Protein AF-A0A7X6ATA9-F1 (afdb_monomer_lite)

Radius of gyration: 23.63 Å; chains: 1; bounding box: 28×74×28 Å

pLDDT: mean 73.2, std 12.61, range [48.38, 90.31]

Foldseek 3Di:
DDDDDDDPPDDDDDDPDDDDPPPCPPVQPDFFWWFQQAPPHNVPTDIDTHRPVCVVVRVVRVIGRDD

Structure (mmCIF, N/CA/C/O backbone):
data_AF-A0A7X6ATA9-F1
#
_entry.id   AF-A0A7X6ATA9-F1
#
loop_
_atom_site.group_PDB
_atom_site.id
_atom_site.type_symbol
_atom_site.label_atom_id
_atom_site.label_alt_id
_atom_site.label_comp_id
_atom_site.label_asym_id
_atom_site.label_entity_id
_atom_site.label_seq_id
_atom_site.pdbx_PDB_ins_code
_atom_site.Cartn_x
_atom_site.Cartn_y
_atom_site.Cartn_z
_atom_site.occupancy
_atom_site.B_iso_or_equiv
_atom_site.auth_seq_id
_atom_site.auth_comp_id
_atom_site.auth_asym_id
_atom_site.auth_atom_id
_atom_site.pdbx_PDB_model_num
ATOM 1 N N . MET A 1 1 ? 7.250 -67.720 -13.486 1.00 59.91 1 MET A N 1
ATOM 2 C CA . MET A 1 1 ? 7.912 -67.487 -12.185 1.00 59.91 1 MET A CA 1
ATOM 3 C C . MET A 1 1 ? 9.346 -67.126 -12.519 1.00 59.91 1 MET A C 1
ATOM 5 O O . MET A 1 1 ? 10.001 -67.945 -13.136 1.00 59.91 1 MET A O 1
ATOM 9 N N . THR A 1 2 ? 9.776 -65.879 -12.388 1.00 59.56 2 THR A N 1
ATOM 10 C CA . THR A 1 2 ? 10.326 -65.354 -11.132 1.00 59.56 2 THR A CA 1
ATOM 11 C C . THR A 1 2 ? 10.161 -63.839 -11.060 1.00 59.56 2 THR A C 1
ATOM 13 O O . THR A 1 2 ? 10.471 -63.123 -12.008 1.00 59.56 2 THR A O 1
ATOM 16 N N . PHE A 1 3 ? 9.665 -63.376 -9.918 1.00 59.72 3 PHE A N 1
ATOM 17 C CA . PHE A 1 3 ? 9.673 -61.979 -9.514 1.00 59.72 3 PHE A CA 1
ATOM 18 C C . PHE A 1 3 ? 11.095 -61.606 -9.074 1.00 59.72 3 PHE A C 1
ATOM 20 O O . PHE A 1 3 ? 11.763 -62.397 -8.408 1.00 59.72 3 PHE A O 1
ATOM 27 N N . THR A 1 4 ? 11.546 -60.411 -9.430 1.00 63.72 4 THR A N 1
ATOM 28 C CA . THR A 1 4 ? 12.614 -59.726 -8.702 1.00 63.72 4 THR A CA 1
ATOM 29 C C . THR A 1 4 ? 12.092 -58.329 -8.440 1.00 63.72 4 THR A C 1
ATOM 31 O O . THR A 1 4 ? 12.086 -57.485 -9.333 1.00 63.72 4 THR A O 1
ATOM 34 N N . ALA A 1 5 ? 11.572 -58.127 -7.231 1.00 64.00 5 ALA A N 1
ATOM 35 C CA . ALA A 1 5 ? 11.469 -56.800 -6.662 1.00 64.00 5 ALA A CA 1
ATOM 36 C C . ALA A 1 5 ? 12.885 -56.280 -6.421 1.00 64.00 5 ALA A C 1
ATOM 38 O O . ALA A 1 5 ? 13.704 -56.958 -5.800 1.00 64.00 5 ALA A O 1
ATOM 39 N N . VAL A 1 6 ? 13.156 -55.085 -6.932 1.00 66.94 6 VAL A N 1
ATOM 40 C CA . VAL A 1 6 ? 14.087 -54.173 -6.282 1.00 66.94 6 VAL A CA 1
ATOM 41 C C . VAL A 1 6 ? 13.209 -53.165 -5.560 1.00 66.94 6 VAL A C 1
ATOM 43 O O . VAL A 1 6 ? 12.435 -52.432 -6.172 1.00 66.94 6 VAL A O 1
ATOM 46 N N . GLU A 1 7 ? 13.237 -53.259 -4.241 1.00 63.53 7 GLU A N 1
ATOM 47 C CA . GLU A 1 7 ? 12.618 -52.311 -3.334 1.00 63.53 7 GLU A CA 1
ATOM 48 C C . GLU A 1 7 ? 13.606 -51.151 -3.228 1.00 63.53 7 GLU A C 1
ATOM 50 O O . GLU A 1 7 ? 14.691 -51.302 -2.667 1.00 63.53 7 GLU A O 1
ATOM 55 N N . ASP A 1 8 ? 13.280 -50.034 -3.872 1.00 64.88 8 ASP A N 1
ATOM 56 C CA . ASP A 1 8 ? 13.997 -48.780 -3.670 1.00 64.88 8 ASP A CA 1
ATOM 57 C C . ASP A 1 8 ? 13.450 -48.137 -2.391 1.00 64.88 8 ASP A C 1
ATOM 59 O O . ASP A 1 8 ? 12.394 -47.501 -2.380 1.00 64.88 8 ASP A O 1
ATOM 63 N N . ASP A 1 9 ? 14.146 -48.410 -1.287 1.00 71.69 9 ASP A N 1
ATOM 64 C CA . ASP A 1 9 ? 14.019 -47.699 -0.020 1.00 71.69 9 ASP A CA 1
ATOM 65 C C . ASP A 1 9 ? 14.654 -46.312 -0.186 1.00 71.69 9 ASP A C 1
ATOM 67 O O . ASP A 1 9 ? 15.870 -46.136 -0.105 1.00 71.69 9 ASP A O 1
ATOM 71 N N . GLY A 1 10 ? 13.812 -45.329 -0.498 1.00 62.31 10 GLY A N 1
ATOM 72 C CA . GLY A 1 10 ? 14.208 -43.940 -0.700 1.00 62.31 10 GLY A CA 1
ATOM 73 C C . GLY A 1 10 ? 13.321 -42.995 0.096 1.00 62.31 10 GLY A C 1
ATOM 74 O O . GLY A 1 10 ? 12.593 -42.193 -0.486 1.00 62.31 10 GLY A O 1
ATOM 75 N N . GLY A 1 11 ? 13.349 -43.111 1.427 1.00 63.59 11 GLY A N 1
ATOM 76 C CA . GLY A 1 11 ? 12.673 -42.191 2.342 1.00 63.59 11 GLY A CA 1
ATOM 77 C C . GLY A 1 11 ? 13.069 -40.739 2.063 1.00 63.59 11 GLY A C 1
ATOM 78 O O . GLY A 1 11 ? 14.185 -40.315 2.362 1.00 63.59 11 GLY A O 1
ATOM 79 N N . ASN A 1 12 ? 12.152 -39.972 1.474 1.00 66.19 12 ASN A N 1
ATOM 80 C CA . ASN A 1 12 ? 12.317 -38.538 1.295 1.00 66.19 12 ASN A CA 1
ATOM 81 C C . ASN A 1 12 ? 11.972 -37.867 2.628 1.00 66.19 12 ASN A C 1
ATOM 83 O O . ASN A 1 12 ? 10.812 -37.841 3.033 1.00 66.19 12 ASN A O 1
ATOM 87 N N . GLY A 1 13 ? 13.008 -37.413 3.333 1.00 63.66 13 GLY A N 1
ATOM 88 C CA . GLY A 1 13 ? 12.876 -36.658 4.568 1.00 63.66 13 GLY A CA 1
ATOM 89 C C . GLY A 1 13 ? 12.105 -35.371 4.318 1.00 63.66 13 GLY A C 1
ATOM 90 O O . GLY A 1 13 ? 12.620 -34.426 3.723 1.00 63.66 13 GLY A O 1
ATOM 91 N N . GLU A 1 14 ? 10.868 -35.337 4.796 1.00 60.41 14 GLU A N 1
ATOM 92 C CA . GLU A 1 14 ? 10.176 -34.091 5.064 1.00 60.41 14 GLU A CA 1
ATOM 93 C C . GLU A 1 14 ? 10.964 -33.345 6.145 1.00 60.41 14 GLU A C 1
ATOM 95 O O . GLU A 1 14 ? 11.029 -33.751 7.304 1.00 60.41 14 GLU A O 1
ATOM 100 N N . GLU A 1 15 ? 11.633 -32.269 5.748 1.00 64.25 15 GLU A N 1
ATOM 101 C CA . GLU A 1 15 ? 12.169 -31.290 6.682 1.00 64.25 15 GLU A CA 1
ATOM 102 C C . GLU A 1 15 ? 11.092 -30.216 6.870 1.00 64.25 15 GLU A C 1
ATOM 104 O O . GLU A 1 15 ? 10.991 -29.306 6.039 1.00 64.25 15 GLU A O 1
ATOM 109 N N . PRO A 1 16 ? 10.249 -30.276 7.920 1.00 66.50 16 PRO A N 1
ATOM 110 C CA . PRO A 1 16 ? 9.358 -29.176 8.233 1.00 66.50 16 PRO A CA 1
ATOM 111 C C . PRO A 1 16 ? 10.200 -28.073 8.867 1.00 66.50 16 PRO A C 1
ATOM 113 O O . PRO A 1 16 ? 10.301 -27.946 10.086 1.00 66.50 16 PRO A O 1
ATOM 116 N N . THR A 1 17 ? 10.840 -27.262 8.033 1.00 64.62 17 THR A N 1
ATOM 117 C CA . THR A 1 17 ? 11.342 -25.974 8.492 1.00 64.62 17 THR A CA 1
ATOM 118 C C . THR A 1 17 ? 10.418 -24.887 7.985 1.00 64.62 17 THR A C 1
ATOM 120 O O . THR A 1 17 ? 10.114 -24.818 6.795 1.00 64.62 17 THR A O 1
ATOM 123 N N . LYS A 1 18 ? 10.040 -24.019 8.933 1.00 61.12 18 LYS A N 1
ATOM 124 C CA . LYS A 1 18 ? 9.279 -22.771 8.790 1.00 61.12 18 LYS A CA 1
ATOM 125 C C . LYS A 1 18 ? 7.772 -22.981 9.003 1.00 61.12 18 LYS A C 1
ATOM 127 O O . LYS A 1 18 ? 7.046 -23.318 8.086 1.00 61.12 18 LYS A O 1
ATOM 132 N N . GLY A 1 19 ? 7.250 -22.869 10.222 1.00 58.22 19 GLY A N 1
ATOM 133 C CA . GLY A 1 19 ? 7.556 -21.848 11.223 1.00 58.22 19 GLY A CA 1
ATOM 134 C C . GLY A 1 19 ? 6.733 -20.606 10.905 1.00 58.22 19 GLY A C 1
ATOM 135 O O . GLY A 1 19 ? 7.141 -19.789 10.079 1.00 58.22 19 GLY A O 1
ATOM 136 N N . GLY A 1 20 ? 5.571 -20.518 11.549 1.00 48.38 20 GLY A N 1
ATOM 137 C CA . GLY A 1 20 ? 4.637 -19.413 11.418 1.00 48.38 20 GLY A CA 1
ATOM 138 C C . GLY A 1 20 ? 3.226 -19.795 11.846 1.00 48.38 20 GLY A C 1
ATOM 139 O O . GLY A 1 20 ? 2.307 -19.655 11.048 1.00 48.38 20 GLY A O 1
ATOM 140 N N . ASP A 1 21 ? 3.048 -20.241 13.092 1.00 52.47 21 ASP A N 1
ATOM 141 C CA . ASP A 1 21 ? 1.772 -20.124 13.809 1.00 52.47 21 ASP A CA 1
ATOM 142 C C . ASP A 1 21 ? 1.500 -18.630 14.035 1.00 52.47 21 ASP A C 1
ATOM 144 O O . ASP A 1 21 ? 1.658 -18.075 15.123 1.00 52.47 21 ASP A O 1
ATOM 148 N N . GLY A 1 22 ? 1.206 -17.931 12.941 1.00 52.25 22 GLY A N 1
ATOM 149 C CA . GLY A 1 22 ? 0.666 -16.589 12.963 1.00 52.25 22 GLY A CA 1
ATOM 150 C C . GLY A 1 22 ? -0.788 -16.696 13.373 1.00 52.25 22 GLY A C 1
ATOM 151 O O . GLY A 1 22 ? -1.670 -16.579 12.529 1.00 52.25 22 GLY A O 1
ATOM 152 N N . ASP A 1 23 ? -1.004 -16.939 14.664 1.00 59.22 23 ASP A N 1
ATOM 153 C CA . ASP A 1 23 ? -2.262 -16.724 15.374 1.00 59.22 23 ASP A CA 1
ATOM 154 C C . ASP A 1 23 ? -2.537 -15.210 15.353 1.00 59.22 23 ASP A C 1
ATOM 156 O O . ASP A 1 23 ? -2.251 -14.447 16.275 1.00 59.22 23 ASP A O 1
ATOM 160 N N . GLY A 1 24 ? -2.943 -14.747 14.176 1.00 52.66 24 GLY A N 1
AT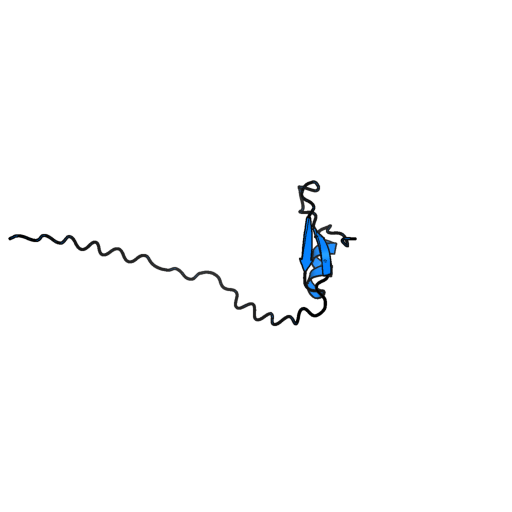OM 161 C CA . GLY A 1 2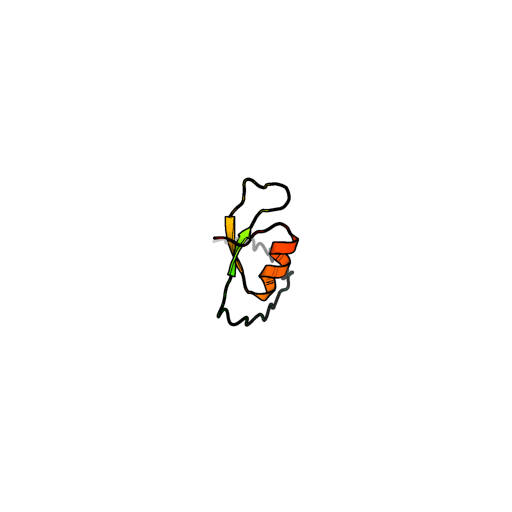4 ? -3.377 -13.398 13.892 1.00 52.66 24 GLY A CA 1
ATOM 162 C C . GLY A 1 24 ? -4.844 -13.455 13.528 1.00 52.66 24 GLY A C 1
ATOM 163 O O . GLY A 1 24 ? -5.200 -13.116 12.405 1.00 52.66 24 GLY A O 1
ATOM 164 N N . ASP A 1 25 ? -5.664 -13.917 14.473 1.00 62.06 25 ASP A N 1
ATOM 165 C CA . ASP A 1 25 ? -7.084 -13.588 14.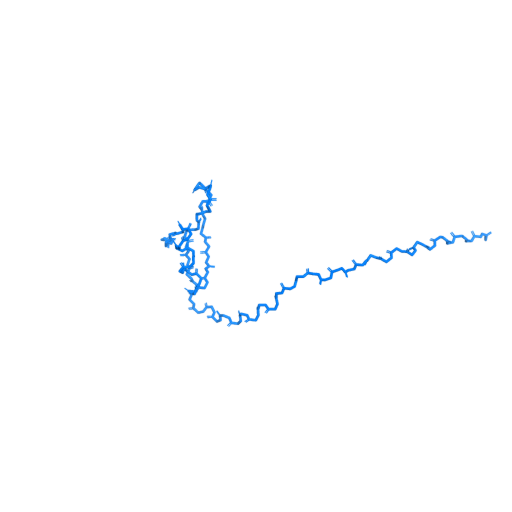546 1.00 62.06 25 ASP A CA 1
ATOM 166 C C . ASP A 1 25 ? -7.178 -12.058 14.607 1.00 62.06 25 ASP A C 1
ATOM 168 O O . ASP A 1 25 ? -6.984 -11.407 15.636 1.00 62.06 25 ASP A O 1
ATOM 172 N N . GLY A 1 26 ? -7.247 -11.473 13.422 1.00 54.38 26 GLY A N 1
ATOM 173 C CA . GLY A 1 26 ? -7.082 -10.054 13.197 1.00 54.38 26 GLY A CA 1
ATOM 174 C C . GLY A 1 26 ? -8.356 -9.436 12.682 1.00 54.38 26 GLY A C 1
ATOM 175 O O . GLY A 1 26 ? -8.226 -8.585 11.817 1.00 54.38 26 GLY A O 1
ATOM 176 N N . ASP A 1 27 ? -9.512 -9.884 13.191 1.00 54.16 27 ASP A N 1
ATOM 177 C CA . ASP A 1 27 ? -10.854 -9.312 13.022 1.00 54.16 27 ASP A CA 1
ATOM 178 C C . ASP A 1 27 ? -10.862 -8.117 12.048 1.00 54.16 27 ASP A C 1
ATOM 180 O O . ASP A 1 27 ? -10.681 -6.951 12.421 1.00 54.16 27 ASP A O 1
ATOM 184 N N . ASP A 1 28 ? -10.937 -8.459 10.758 1.00 56.59 28 ASP A N 1
ATOM 185 C CA . ASP A 1 28 ? -10.677 -7.606 9.595 1.00 56.59 28 ASP A CA 1
ATOM 186 C C . ASP A 1 28 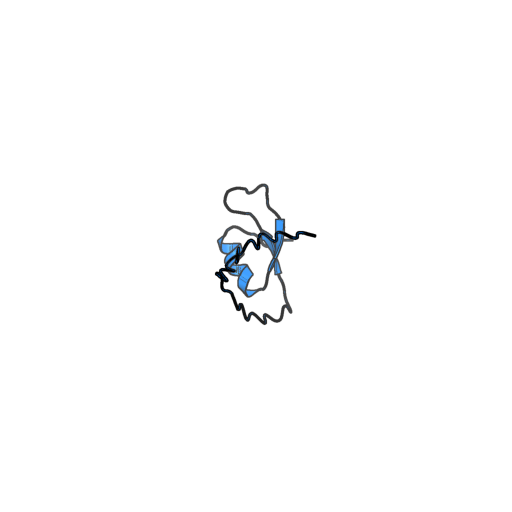? -11.811 -6.611 9.325 1.00 56.59 28 ASP A C 1
ATOM 188 O O . ASP A 1 28 ? -12.190 -6.343 8.183 1.00 56.59 28 ASP A O 1
ATOM 192 N N . SER A 1 29 ? -12.364 -6.013 10.374 1.00 59.72 29 SER A N 1
ATOM 193 C CA . SER A 1 29 ? -13.482 -5.074 10.281 1.00 59.72 29 SER A CA 1
ATOM 194 C C . SER A 1 29 ? -13.116 -3.743 9.587 1.00 59.72 29 SER A C 1
ATOM 196 O O . SER A 1 29 ? -13.952 -2.846 9.492 1.00 59.72 29 SER A O 1
ATOM 198 N N . GLY A 1 30 ? -11.883 -3.583 9.090 1.00 71.00 30 GLY A N 1
ATOM 199 C CA . GLY A 1 30 ? -11.420 -2.364 8.427 1.00 71.00 30 GLY A CA 1
ATOM 200 C C . GLY A 1 30 ? -10.112 -2.541 7.666 1.00 71.00 30 GLY A C 1
ATOM 201 O O . GLY A 1 30 ? -9.143 -1.841 7.957 1.00 71.00 30 GLY A O 1
ATOM 202 N N . ALA A 1 31 ? -10.060 -3.484 6.722 1.00 80.38 31 ALA A N 1
ATOM 203 C CA . ALA A 1 31 ? -8.950 -3.547 5.775 1.00 80.38 31 ALA A CA 1
ATOM 204 C C . ALA A 1 31 ? -8.835 -2.210 5.022 1.00 80.38 31 ALA A C 1
ATOM 206 O O . ALA A 1 31 ? -9.814 -1.705 4.470 1.00 80.38 31 ALA A O 1
ATOM 207 N N . VAL A 1 32 ? -7.637 -1.631 5.024 1.00 85.12 32 VAL A N 1
ATOM 208 C CA . VAL A 1 32 ? -7.327 -0.373 4.344 1.00 85.12 32 VAL A CA 1
ATOM 209 C C . VAL A 1 32 ? -6.585 -0.712 3.064 1.00 85.12 32 VAL A C 1
ATOM 211 O O . VAL A 1 32 ? -5.581 -1.428 3.096 1.00 85.12 32 VAL A O 1
ATOM 214 N N . CYS A 1 33 ? -7.085 -0.211 1.940 1.00 88.50 33 CYS A N 1
ATOM 215 C CA . CYS A 1 33 ? -6.444 -0.406 0.651 1.00 88.50 33 CYS A CA 1
ATOM 216 C C . CYS A 1 33 ? -5.438 0.723 0.381 1.00 88.50 33 CYS A C 1
ATOM 218 O O . CYS A 1 33 ? -5.739 1.902 0.551 1.00 88.50 33 CYS A O 1
ATOM 220 N N . LEU A 1 34 ? -4.222 0.344 -0.000 1.00 88.56 34 LEU A N 1
ATOM 221 C CA . LEU A 1 34 ? -3.085 1.228 -0.254 1.00 88.56 34 LEU A CA 1
ATOM 222 C C . LEU A 1 34 ? -2.542 0.966 -1.655 1.00 88.56 34 LEU A C 1
ATOM 224 O O . LEU A 1 34 ? -2.593 -0.165 -2.142 1.00 88.56 34 LEU A O 1
ATOM 228 N N . CYS A 1 35 ? -1.974 1.995 -2.276 1.00 90.25 35 CYS A N 1
ATOM 229 C CA . CYS A 1 35 ? -1.131 1.843 -3.453 1.00 90.25 35 CYS A CA 1
ATOM 230 C C . CYS A 1 35 ? 0.275 1.440 -2.986 1.00 90.25 35 CYS A C 1
ATOM 232 O O . CYS A 1 35 ? 1.025 2.264 -2.461 1.00 90.25 35 CYS A O 1
ATOM 234 N N . HIS A 1 36 ? 0.606 0.158 -3.130 1.00 88.19 36 HIS A N 1
ATOM 235 C CA . HIS A 1 36 ? 1.908 -0.385 -2.769 1.00 88.19 36 HIS A CA 1
ATOM 236 C C . HIS A 1 36 ? 2.915 -0.148 -3.887 1.00 88.19 36 HIS A C 1
ATOM 238 O O . HIS A 1 36 ? 2.679 -0.562 -5.023 1.00 88.19 36 HIS A O 1
ATOM 244 N N . ILE A 1 37 ? 4.040 0.488 -3.561 1.00 88.31 37 ILE A N 1
ATOM 245 C CA . ILE A 1 37 ? 5.099 0.853 -4.501 1.00 88.31 37 ILE A CA 1
ATOM 246 C C . ILE A 1 37 ? 6.392 0.163 -4.047 1.00 88.31 37 ILE A C 1
ATOM 248 O O . ILE A 1 37 ? 7.071 0.646 -3.138 1.00 88.31 37 ILE A O 1
ATOM 252 N N . PRO A 1 38 ? 6.775 -0.970 -4.663 1.00 80.94 38 PRO A N 1
ATOM 253 C CA . PRO A 1 38 ? 7.906 -1.743 -4.183 1.00 80.94 38 PRO A CA 1
ATOM 254 C C . PRO A 1 38 ? 9.230 -0.971 -4.331 1.00 80.94 38 PRO A C 1
ATOM 256 O O . PRO A 1 38 ? 9.490 -0.345 -5.371 1.00 80.94 38 PRO A O 1
ATOM 259 N N . PRO A 1 39 ? 10.119 -1.045 -3.323 1.00 76.94 39 PRO A N 1
ATOM 260 C CA . PRO A 1 39 ? 11.392 -0.343 -3.354 1.00 76.94 39 PRO A CA 1
ATOM 261 C C . PRO A 1 39 ? 12.246 -0.852 -4.519 1.00 76.94 39 PRO A C 1
ATOM 263 O O . PRO A 1 39 ? 12.604 -2.027 -4.590 1.00 76.94 39 PRO A O 1
ATOM 266 N N . GLY A 1 40 ? 12.580 0.053 -5.439 1.00 81.75 40 GLY A N 1
ATOM 267 C CA . GLY A 1 40 ? 13.401 -0.234 -6.617 1.00 81.75 40 GLY A CA 1
ATOM 268 C C . GLY A 1 40 ? 12.631 -0.398 -7.928 1.00 81.75 40 GLY A C 1
ATOM 269 O O . GLY A 1 40 ? 13.276 -0.414 -8.974 1.00 81.75 40 GLY A O 1
ATOM 270 N N . ASN A 1 41 ? 11.293 -0.463 -7.908 1.00 81.88 41 ASN A N 1
ATOM 271 C CA . ASN A 1 41 ? 10.495 -0.453 -9.137 1.00 81.88 41 ASN A CA 1
ATOM 272 C C . ASN A 1 41 ? 9.164 0.309 -8.970 1.00 81.88 41 ASN A C 1
ATOM 274 O O . ASN A 1 41 ? 8.124 -0.315 -8.741 1.00 81.88 41 ASN A O 1
ATOM 278 N N . PRO A 1 42 ? 9.175 1.647 -9.103 1.00 82.50 42 PRO A N 1
ATOM 279 C CA . PRO A 1 42 ? 7.979 2.462 -8.914 1.00 82.50 42 PRO A CA 1
ATOM 280 C C . PRO A 1 42 ? 6.883 2.205 -9.961 1.00 82.50 42 PRO A C 1
ATOM 282 O O . PRO A 1 42 ? 5.712 2.438 -9.684 1.00 82.50 42 PRO A O 1
ATOM 285 N N . ASP A 1 43 ? 7.236 1.678 -11.137 1.00 85.75 43 ASP A N 1
ATOM 286 C CA . ASP A 1 43 ? 6.282 1.332 -12.198 1.00 85.75 43 ASP A CA 1
ATOM 287 C C . ASP A 1 43 ? 5.436 0.083 -11.878 1.00 85.75 43 ASP A C 1
ATOM 289 O O . ASP A 1 43 ? 4.434 -0.172 -12.542 1.00 85.75 43 ASP A O 1
ATOM 293 N N . ALA A 1 44 ? 5.810 -0.700 -10.857 1.00 85.69 44 ALA A N 1
ATOM 294 C CA . ALA A 1 44 ? 5.063 -1.878 -10.395 1.00 85.69 44 ALA A CA 1
ATOM 295 C C . ALA A 1 44 ? 4.089 -1.568 -9.244 1.00 85.69 44 ALA A C 1
ATOM 297 O O . ALA A 1 44 ? 3.756 -2.455 -8.448 1.00 85.69 44 ALA A O 1
ATOM 298 N N . ALA A 1 45 ? 3.645 -0.314 -9.151 1.00 89.12 45 ALA A N 1
ATOM 299 C CA . ALA A 1 45 ? 2.660 0.106 -8.172 1.00 89.12 45 ALA A CA 1
ATOM 300 C C . ALA A 1 45 ? 1.345 -0.677 -8.338 1.00 89.12 45 ALA A C 1
ATOM 302 O O . ALA A 1 45 ? 0.824 -0.802 -9.450 1.00 89.12 45 ALA A O 1
ATOM 303 N N . HIS A 1 46 ? 0.805 -1.217 -7.248 1.00 89.50 46 HIS A N 1
ATOM 304 C CA . HIS A 1 46 ? -0.464 -1.945 -7.273 1.00 89.50 46 HIS A CA 1
ATOM 305 C C . HIS A 1 46 ? -1.224 -1.820 -5.956 1.00 89.50 46 HIS A C 1
ATOM 307 O O . HIS A 1 46 ? -0.642 -1.622 -4.894 1.00 89.50 46 HIS A O 1
ATOM 313 N N . THR A 1 47 ? -2.545 -1.955 -6.021 1.00 90.31 47 THR A N 1
ATOM 314 C CA . THR A 1 47 ? -3.395 -1.858 -4.836 1.00 90.31 47 THR A CA 1
ATOM 315 C C . THR A 1 47 ? -3.334 -3.141 -4.014 1.00 90.31 47 THR A C 1
ATOM 317 O O . THR A 1 47 ? -3.604 -4.227 -4.531 1.00 90.31 47 THR A O 1
ATOM 320 N N . ILE A 1 48 ? -3.041 -3.009 -2.723 1.00 88.00 48 ILE A N 1
ATOM 321 C CA . ILE A 1 48 ? -3.140 -4.086 -1.733 1.00 88.00 48 ILE A CA 1
ATOM 322 C C . ILE A 1 48 ? -4.058 -3.634 -0.605 1.00 88.00 48 ILE A C 1
ATOM 324 O O . ILE A 1 48 ? -4.068 -2.458 -0.257 1.00 88.00 48 ILE A O 1
ATOM 328 N N . CYS A 1 49 ? -4.814 -4.550 -0.013 1.00 86.75 49 CYS A N 1
ATOM 329 C CA . CYS A 1 49 ? -5.613 -4.251 1.171 1.00 86.75 49 CYS A CA 1
ATOM 330 C C . CYS A 1 49 ? -4.996 -4.968 2.366 1.00 86.75 49 CYS A C 1
ATOM 332 O O . CYS A 1 49 ? -4.795 -6.182 2.339 1.00 86.75 49 CYS A O 1
ATOM 334 N N . VAL A 1 50 ? -4.652 -4.198 3.393 1.00 84.31 50 VAL A N 1
ATOM 335 C CA . VAL A 1 50 ? -3.953 -4.684 4.584 1.00 84.31 50 VAL A CA 1
ATOM 336 C C . VAL A 1 50 ? -4.715 -4.266 5.832 1.00 84.31 50 VAL A C 1
ATOM 338 O O . VAL A 1 50 ? -5.476 -3.298 5.823 1.00 84.31 50 VAL A O 1
ATOM 341 N N . GLY A 1 51 ? -4.508 -4.982 6.934 1.00 86.94 51 GLY A N 1
ATOM 342 C CA . GLY A 1 51 ? -5.092 -4.588 8.212 1.00 86.94 51 GLY A CA 1
ATOM 343 C C . GLY A 1 51 ? -4.608 -3.195 8.650 1.00 86.94 51 GLY A C 1
ATOM 344 O O . GLY A 1 51 ? -3.479 -2.803 8.339 1.00 86.94 51 GLY A O 1
ATOM 345 N N . PRO A 1 52 ? -5.393 -2.453 9.447 1.00 82.62 52 PRO A N 1
ATOM 346 C CA . PRO A 1 52 ? -5.081 -1.071 9.830 1.00 82.62 52 PRO A CA 1
ATOM 347 C C . PRO A 1 52 ? -3.744 -0.944 10.582 1.00 82.62 52 PRO A C 1
ATOM 349 O O . PRO A 1 52 ? -3.062 0.073 10.494 1.00 82.62 52 PRO A O 1
ATOM 352 N N . LYS A 1 53 ? -3.314 -2.005 11.278 1.00 83.25 53 LYS A N 1
ATOM 353 C CA . LYS A 1 53 ? -2.001 -2.069 11.943 1.00 83.25 53 LYS A CA 1
ATOM 354 C C . LYS A 1 53 ? -0.827 -2.129 10.960 1.00 83.25 53 LYS A C 1
ATOM 356 O O . LYS A 1 53 ? 0.264 -1.679 11.295 1.00 83.25 53 LYS A O 1
ATOM 361 N N . ALA A 1 54 ? -1.039 -2.685 9.769 1.00 83.62 54 ALA A N 1
ATOM 362 C CA . ALA A 1 54 ? -0.013 -2.822 8.744 1.00 83.62 54 ALA A CA 1
ATOM 363 C C . ALA A 1 54 ? 0.147 -1.545 7.90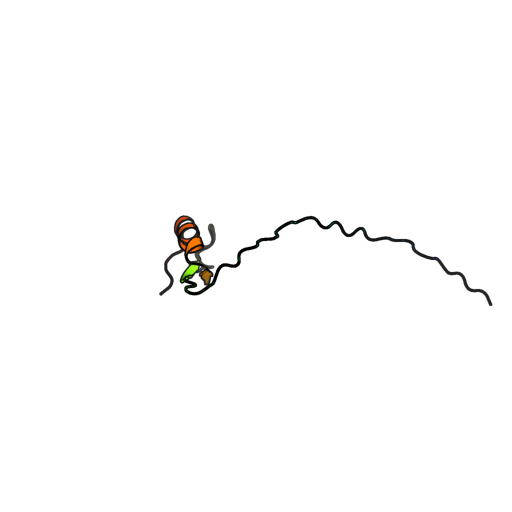3 1.00 83.62 54 ALA A C 1
ATOM 365 O O . ALA A 1 54 ? 1.218 -1.336 7.340 1.00 83.62 54 ALA A O 1
ATOM 366 N N . VAL A 1 55 ? -0.860 -0.663 7.865 1.00 85.12 55 VAL A N 1
ATOM 367 C CA . VAL A 1 55 ? -0.838 0.602 7.104 1.00 85.12 55 VAL A CA 1
ATOM 368 C C . VAL A 1 55 ? 0.397 1.443 7.424 1.00 85.12 55 VAL A C 1
ATOM 370 O O . VAL A 1 55 ? 1.119 1.853 6.522 1.00 85.12 55 VAL A O 1
ATOM 373 N N . ALA A 1 56 ? 0.696 1.645 8.710 1.00 85.56 56 ALA A N 1
ATOM 374 C CA . ALA A 1 56 ? 1.827 2.470 9.133 1.00 85.56 56 ALA A CA 1
ATOM 375 C C . ALA A 1 56 ? 3.182 1.941 8.626 1.00 85.56 56 ALA A C 1
ATOM 377 O O . ALA A 1 56 ? 4.073 2.730 8.318 1.00 85.56 56 ALA A O 1
ATOM 378 N N . ALA A 1 57 ? 3.335 0.617 8.519 1.00 85.25 57 ALA A N 1
ATOM 379 C CA . ALA A 1 57 ? 4.545 0.012 7.971 1.00 85.25 57 ALA A CA 1
ATOM 380 C C . ALA A 1 57 ? 4.647 0.255 6.459 1.00 85.25 57 ALA A C 1
ATOM 382 O O . ALA A 1 57 ? 5.689 0.693 5.985 1.00 85.25 57 ALA A O 1
ATOM 383 N N . HIS A 1 58 ? 3.554 0.044 5.724 1.00 84.00 58 HIS A N 1
ATOM 384 C CA . HIS A 1 58 ? 3.481 0.257 4.275 1.00 84.00 58 HIS A CA 1
ATOM 385 C C . HIS A 1 58 ? 3.794 1.721 3.905 1.00 84.00 58 HIS A C 1
ATOM 387 O O . HIS A 1 58 ? 4.671 1.981 3.080 1.00 84.00 58 HIS A O 1
ATOM 393 N N . LEU A 1 59 ? 3.216 2.693 4.622 1.00 83.31 59 LEU A N 1
ATOM 394 C CA . LEU A 1 59 ? 3.527 4.119 4.433 1.00 83.31 59 LEU A CA 1
ATOM 395 C C . LEU A 1 59 ? 5.009 4.454 4.689 1.00 83.31 59 LEU A C 1
ATOM 397 O O . LEU A 1 59 ? 5.586 5.293 4.001 1.00 83.31 59 LEU A O 1
ATOM 401 N N . ALA A 1 60 ? 5.659 3.789 5.652 1.00 84.00 60 ALA A N 1
ATOM 402 C CA . ALA A 1 60 ? 7.085 3.989 5.927 1.00 84.00 60 ALA A CA 1
ATOM 403 C C . ALA A 1 60 ? 8.004 3.430 4.822 1.00 84.00 60 ALA A C 1
ATOM 405 O O . ALA A 1 60 ? 9.151 3.865 4.706 1.00 84.00 60 ALA A O 1
ATOM 406 N N . HIS A 1 61 ? 7.513 2.491 4.008 1.00 77.81 61 HIS A N 1
ATOM 407 C CA . HIS A 1 61 ? 8.241 1.914 2.876 1.00 77.81 61 HIS A CA 1
ATOM 408 C C . HIS A 1 61 ? 8.082 2.703 1.569 1.00 77.81 61 HIS A C 1
ATOM 410 O O . HIS A 1 61 ? 8.799 2.417 0.609 1.00 77.81 61 HIS A O 1
ATOM 416 N N . GLY A 1 62 ? 7.227 3.731 1.556 1.00 79.56 62 GLY A N 1
ATOM 417 C CA . GLY A 1 62 ? 6.953 4.553 0.378 1.00 79.56 62 GLY A CA 1
ATOM 418 C C . GLY A 1 62 ? 5.622 4.244 -0.303 1.00 79.56 62 GLY A C 1
ATOM 419 O O . GLY A 1 62 ? 5.360 4.804 -1.366 1.00 79.56 62 GLY A O 1
ATOM 420 N N . ASP A 1 63 ? 4.783 3.401 0.306 1.00 85.19 63 ASP A N 1
ATOM 421 C CA . ASP A 1 63 ? 3.412 3.197 -0.156 1.00 85.19 63 ASP A CA 1
ATOM 422 C C . ASP A 1 63 ? 2.572 4.443 0.124 1.00 85.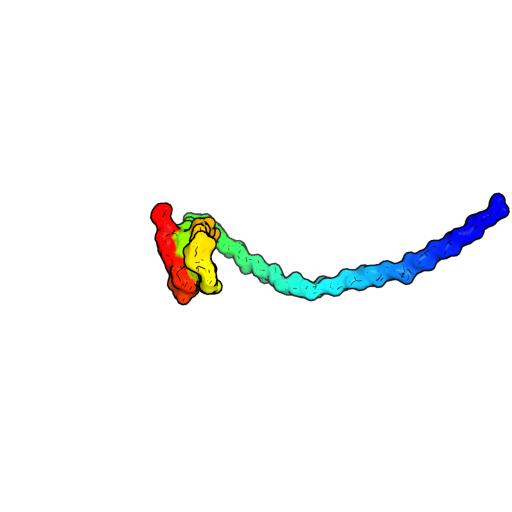19 63 ASP A C 1
ATOM 424 O O . ASP A 1 63 ? 2.853 5.221 1.042 1.00 85.19 63 ASP A O 1
ATOM 428 N N . THR A 1 64 ? 1.515 4.630 -0.657 1.00 81.31 64 THR A N 1
ATOM 429 C CA . THR A 1 64 ? 0.596 5.758 -0.494 1.00 81.31 64 THR A CA 1
ATOM 430 C C . THR A 1 64 ? -0.818 5.268 -0.231 1.00 81.31 64 THR A C 1
ATOM 432 O O . THR A 1 64 ? -1.190 4.160 -0.623 1.00 81.31 64 THR A O 1
ATOM 435 N N . GLU A 1 65 ? -1.635 6.096 0.421 1.00 73.25 65 GLU A N 1
ATOM 436 C CA . GLU A 1 65 ? -3.075 5.841 0.522 1.00 73.25 65 GLU A CA 1
ATOM 437 C C . GLU A 1 65 ? -3.645 5.705 -0.901 1.00 73.25 65 GLU A C 1
ATOM 439 O O . GLU A 1 65 ? -3.371 6.539 -1.767 1.00 73.25 65 GLU A O 1
ATOM 444 N N . GLY A 1 66 ? -4.311 4.579 -1.175 1.00 67.25 66 GLY A N 1
ATOM 445 C CA . GLY A 1 66 ? -4.942 4.322 -2.468 1.00 67.25 66 GLY A CA 1
ATOM 446 C C . GLY A 1 66 ? -6.302 5.009 -2.497 1.00 67.25 66 GLY A C 1
ATOM 447 O O . GLY A 1 66 ? -7.089 4.805 -1.576 1.00 67.25 66 GLY A O 1
ATOM 448 N N . GLU A 1 67 ? -6.546 5.835 -3.515 1.00 55.59 67 GLU A N 1
ATOM 449 C CA . GLU A 1 67 ? -7.838 6.498 -3.765 1.00 55.59 67 GLU A CA 1
ATOM 450 C C . GLU A 1 67 ? -8.836 5.575 -4.480 1.00 55.59 67 GLU A C 1
ATOM 452 O O . GLU A 1 67 ? -8.392 4.748 -5.315 1.00 55.59 67 GLU A O 1
#

Sequence (67 aa):
MTFTAVEDDGGNGEEPTKGGDGDGDGDDSGAVCLCHIPPGNPDAAHTICVGPKAVAAHLAHGDTEGE

Secondary structure (DSSP, 8-state):
----------------------------TTPEEEEE--TT-GGG-EEEEE-HHHHHHHHHHT-EE--